Protein AF-A0A968Q6Y0-F1 (afdb_monomer_lite)

Structure (mmCIF, N/CA/C/O backbone):
data_AF-A0A968Q6Y0-F1
#
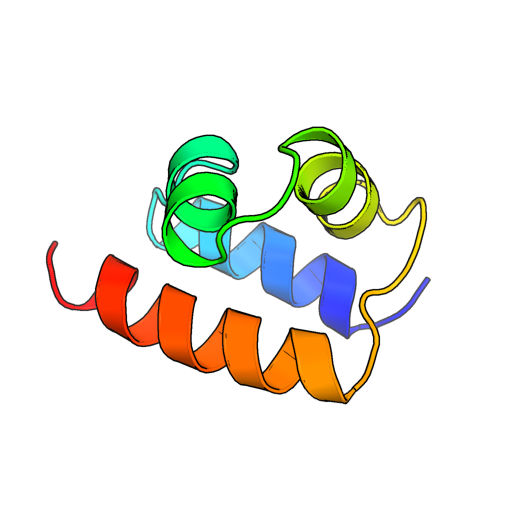_entry.id   AF-A0A968Q6Y0-F1
#
loop_
_atom_site.group_PDB
_atom_site.id
_atom_site.type_symbol
_atom_site.label_atom_id
_atom_site.label_alt_id
_atom_site.label_comp_id
_atom_site.label_asym_id
_atom_site.label_entity_id
_atom_site.label_seq_id
_atom_site.pdbx_PDB_ins_code
_atom_site.Cartn_x
_atom_site.Cartn_y
_atom_site.Cartn_z
_atom_site.occupancy
_atom_site.B_iso_or_equiv
_atom_site.auth_seq_id
_atom_site.auth_comp_id
_atom_site.auth_asym_id
_atom_site.auth_atom_id
_atom_site.pdbx_PDB_model_num
ATOM 1 N N . MET A 1 1 ? -0.965 11.722 -15.070 1.00 61.47 1 MET A N 1
ATOM 2 C CA . MET A 1 1 ? -1.006 10.680 -14.025 1.00 61.47 1 MET A CA 1
ATOM 3 C C . MET A 1 1 ? -2.400 10.075 -14.012 1.00 61.47 1 MET A C 1
ATOM 5 O O . MET A 1 1 ? -3.349 10.778 -14.357 1.00 61.47 1 MET A O 1
ATOM 9 N N . GLY A 1 2 ? -2.513 8.764 -13.796 1.00 78.56 2 GLY A N 1
ATOM 10 C CA . GLY A 1 2 ? -3.748 8.022 -14.049 1.00 78.56 2 GLY A CA 1
ATOM 11 C C . GLY A 1 2 ? -4.827 8.229 -12.983 1.00 78.56 2 GLY A C 1
ATOM 12 O O . GLY A 1 2 ? -4.541 8.367 -11.796 1.00 78.56 2 GLY A O 1
ATOM 13 N N . LYS A 1 3 ? -6.100 8.146 -13.396 1.00 86.12 3 LYS A N 1
ATOM 14 C CA . LYS A 1 3 ? -7.285 8.164 -12.512 1.00 86.12 3 LYS A CA 1
ATOM 15 C C . LYS A 1 3 ? -7.180 7.165 -11.343 1.00 86.12 3 LYS A C 1
ATOM 17 O O . LYS A 1 3 ? -7.758 7.392 -10.286 1.00 86.12 3 LYS A O 1
ATOM 22 N N . ALA A 1 4 ? -6.435 6.073 -11.520 1.00 85.56 4 ALA A N 1
ATOM 23 C CA . ALA A 1 4 ? -6.242 5.038 -10.509 1.00 85.56 4 ALA A CA 1
ATOM 24 C C . ALA A 1 4 ? -5.476 5.529 -9.267 1.00 85.56 4 ALA A C 1
ATOM 26 O O . ALA A 1 4 ? -5.902 5.240 -8.152 1.00 85.56 4 ALA A O 1
ATOM 27 N N . ALA A 1 5 ? -4.396 6.296 -9.441 1.00 88.44 5 ALA A N 1
ATOM 28 C CA . ALA A 1 5 ? -3.592 6.813 -8.332 1.00 88.44 5 ALA A CA 1
ATOM 29 C C . ALA A 1 5 ? -4.393 7.793 -7.454 1.00 88.44 5 ALA A C 1
ATOM 31 O O . ALA A 1 5 ? -4.410 7.678 -6.227 1.00 88.44 5 ALA A O 1
ATOM 32 N N . GLN A 1 6 ? -5.157 8.682 -8.095 1.00 90.44 6 GLN A N 1
ATOM 33 C CA . GLN A 1 6 ? -6.057 9.621 -7.418 1.00 90.44 6 GLN A CA 1
ATOM 34 C C . GLN A 1 6 ? -7.149 8.900 -6.618 1.00 90.44 6 GLN A C 1
ATOM 36 O O . GLN A 1 6 ? -7.403 9.231 -5.459 1.00 90.44 6 GLN A O 1
ATOM 41 N N . VAL A 1 7 ? -7.775 7.879 -7.216 1.00 92.44 7 VAL A N 1
ATOM 42 C CA . VAL A 1 7 ? -8.794 7.066 -6.539 1.00 92.44 7 VAL A CA 1
ATOM 43 C C . VAL A 1 7 ? -8.189 6.291 -5.371 1.00 92.44 7 VAL A C 1
ATOM 45 O O . VAL A 1 7 ? -8.788 6.270 -4.299 1.00 92.44 7 VAL A O 1
ATOM 48 N N . LEU A 1 8 ? -7.004 5.696 -5.537 1.00 93.94 8 LEU A N 1
ATOM 49 C CA . LEU A 1 8 ? -6.317 4.981 -4.460 1.00 93.94 8 LEU A CA 1
ATOM 50 C C . LEU A 1 8 ? -6.085 5.897 -3.257 1.00 93.94 8 LEU A C 1
ATOM 52 O O . LEU A 1 8 ? -6.460 5.537 -2.143 1.00 93.94 8 LEU A O 1
ATOM 56 N N . LYS A 1 9 ? -5.532 7.094 -3.485 1.00 94.62 9 LYS A N 1
ATOM 57 C CA . LYS A 1 9 ? -5.334 8.088 -2.426 1.00 94.62 9 LYS A CA 1
ATOM 58 C C . LYS A 1 9 ? -6.648 8.412 -1.709 1.00 94.62 9 LYS A C 1
ATOM 60 O O . LYS A 1 9 ? -6.707 8.313 -0.486 1.00 94.62 9 LYS A O 1
ATOM 65 N N . HIS A 1 10 ? -7.707 8.706 -2.465 1.00 94.62 10 HIS A N 1
ATOM 66 C CA . HIS A 1 10 ? -9.015 9.027 -1.896 1.00 94.62 10 HIS A CA 1
ATOM 67 C C . HIS A 1 10 ? -9.601 7.879 -1.060 1.00 94.62 10 HIS A C 1
ATOM 69 O O . HIS A 1 10 ? -10.173 8.116 0.000 1.00 94.62 10 HIS A O 1
ATOM 75 N N . VAL A 1 11 ? -9.453 6.627 -1.504 1.00 94.38 11 VAL A N 1
ATOM 76 C CA . VAL A 1 11 ? -9.933 5.452 -0.761 1.00 94.38 11 VAL A CA 1
ATOM 77 C C . VAL A 1 11 ? -9.143 5.261 0.535 1.00 94.38 11 VAL A C 1
ATOM 79 O O . VAL A 1 11 ? -9.751 5.040 1.580 1.00 94.38 11 VAL A O 1
ATOM 82 N N . LEU A 1 12 ? -7.814 5.387 0.501 1.00 95.31 12 LEU A N 1
ATOM 83 C CA . LEU A 1 12 ? -6.990 5.282 1.710 1.00 95.31 12 LEU A CA 1
ATOM 84 C C . LEU A 1 12 ? -7.376 6.337 2.755 1.00 95.31 12 LEU A C 1
ATOM 86 O O . LEU A 1 12 ? -7.546 6.004 3.925 1.00 95.31 12 LEU A O 1
ATOM 90 N N . GLU A 1 13 ? -7.573 7.584 2.324 1.00 95.06 13 GLU A N 1
ATOM 91 C CA . GLU A 1 13 ? -8.003 8.684 3.192 1.00 95.06 13 GLU A CA 1
ATOM 92 C C . GLU A 1 13 ? -9.416 8.453 3.746 1.00 95.06 13 GLU A C 1
ATOM 94 O O . GLU A 1 13 ? -9.625 8.551 4.954 1.00 95.06 13 GLU A O 1
ATOM 99 N N . LYS A 1 14 ? -10.375 8.088 2.88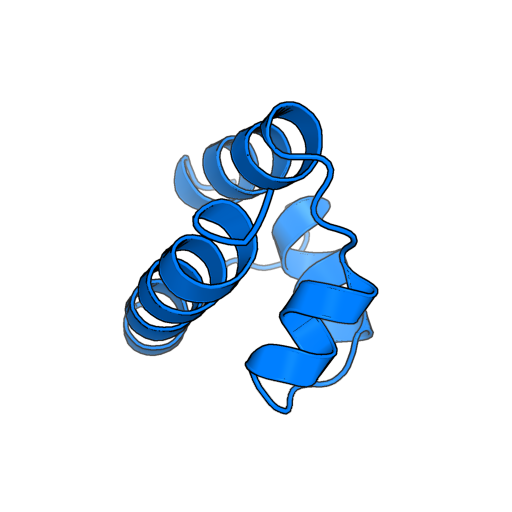4 1.00 94.88 14 LYS A N 1
ATOM 100 C CA . LYS A 1 14 ? -11.788 7.901 3.249 1.00 94.88 14 LYS A CA 1
ATOM 101 C C . LYS A 1 14 ? -12.011 6.777 4.260 1.00 94.88 14 LYS A C 1
ATOM 103 O O . LYS A 1 14 ? -12.893 6.896 5.103 1.00 94.88 14 LYS A O 1
ATOM 108 N N . TYR A 1 15 ? -11.256 5.687 4.151 1.00 93.62 15 TYR A N 1
ATOM 109 C CA . TYR A 1 15 ? -11.396 4.515 5.022 1.00 93.62 15 TYR A CA 1
ATOM 110 C C . TYR A 1 15 ? -10.306 4.437 6.099 1.00 93.62 15 TYR A C 1
ATOM 112 O O . TYR A 1 15 ? -10.151 3.398 6.732 1.00 93.62 15 TYR A O 1
ATOM 120 N N . HIS A 1 16 ? -9.531 5.511 6.299 1.00 94.25 16 HIS A N 1
ATOM 121 C CA . HIS A 1 16 ? -8.435 5.573 7.273 1.00 94.25 16 HIS A CA 1
ATOM 122 C C . HIS A 1 16 ? -7.419 4.419 7.149 1.00 94.25 16 HIS A C 1
ATOM 124 O O . HIS A 1 16 ? -6.795 3.997 8.125 1.00 94.25 16 HIS A O 1
ATOM 130 N N . VAL A 1 17 ? -7.215 3.914 5.928 1.00 95.38 17 VAL A N 1
ATOM 131 C CA . VAL A 1 17 ? -6.258 2.841 5.650 1.00 95.38 17 VAL A CA 1
ATOM 132 C C . VAL A 1 17 ? -4.875 3.452 5.472 1.00 95.38 17 VAL A C 1
ATOM 134 O O . VAL A 1 17 ? -4.628 4.244 4.564 1.00 95.38 17 VAL A O 1
ATOM 137 N N . SER A 1 18 ? -3.932 3.058 6.327 1.00 96.12 18 SER A N 1
ATOM 138 C CA . SER A 1 18 ? -2.553 3.528 6.202 1.00 96.12 18 SER A CA 1
ATOM 139 C C . SER A 1 18 ? -1.844 2.894 4.996 1.00 96.12 18 SER A C 1
ATOM 141 O O . SER A 1 18 ? -2.055 1.720 4.677 1.00 96.12 18 SER A O 1
ATOM 143 N N . GLN A 1 19 ? -0.921 3.635 4.368 1.00 97.00 19 GLN A N 1
ATOM 144 C CA . GLN A 1 19 ? -0.051 3.089 3.312 1.00 97.00 19 GLN A CA 1
ATOM 145 C C . GLN A 1 19 ? 0.756 1.872 3.803 1.00 97.00 19 GLN A C 1
ATOM 147 O O . GLN A 1 19 ? 1.046 0.968 3.024 1.00 97.00 19 GLN A O 1
ATOM 152 N N . TYR A 1 20 ? 1.104 1.829 5.097 1.00 97.38 20 TYR A N 1
ATOM 153 C CA . TYR A 1 20 ? 1.789 0.687 5.702 1.00 97.38 20 TYR A CA 1
ATOM 154 C C . TYR A 1 20 ? 0.901 -0.557 5.764 1.00 97.38 20 TYR A C 1
ATOM 156 O O . TYR A 1 20 ? 1.363 -1.634 5.402 1.00 97.38 20 TYR A O 1
ATOM 164 N N . SER A 1 21 ? -0.356 -0.413 6.191 1.00 96.81 21 SER A N 1
ATOM 165 C CA . SER A 1 21 ? -1.309 -1.525 6.256 1.00 96.81 21 SER A CA 1
ATOM 166 C C . SER A 1 21 ? -1.523 -2.129 4.870 1.00 96.81 21 SER A C 1
ATOM 168 O O . SER A 1 21 ? -1.418 -3.340 4.718 1.00 96.81 21 SER A O 1
ATOM 170 N N . LEU A 1 22 ? -1.715 -1.285 3.848 1.00 97.19 22 LEU A N 1
ATOM 171 C CA . LEU A 1 22 ? -1.842 -1.747 2.466 1.00 97.19 22 LEU A CA 1
ATOM 172 C C . LEU A 1 22 ? -0.575 -2.471 1.982 1.00 97.19 22 LEU A C 1
A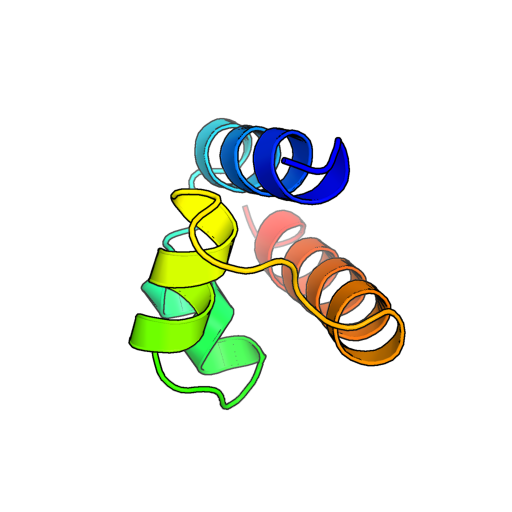TOM 174 O O . LEU A 1 22 ? -0.675 -3.557 1.422 1.00 97.19 22 LEU A O 1
ATOM 178 N N . ALA A 1 23 ? 0.610 -1.902 2.232 1.00 98.06 23 ALA A N 1
ATOM 179 C CA . ALA A 1 23 ? 1.884 -2.518 1.855 1.00 98.06 23 ALA A CA 1
ATOM 180 C C . ALA A 1 23 ? 2.076 -3.893 2.513 1.00 98.06 23 ALA A C 1
ATOM 182 O O . ALA A 1 23 ? 2.448 -4.852 1.844 1.00 98.06 23 ALA A O 1
ATOM 183 N N . LYS A 1 24 ? 1.756 -3.997 3.810 1.00 98.00 24 LYS A N 1
ATOM 184 C CA . LYS A 1 24 ? 1.834 -5.244 4.576 1.00 98.00 24 LYS A CA 1
ATOM 185 C C . LYS A 1 24 ? 0.867 -6.302 4.040 1.00 98.00 24 LYS A C 1
ATOM 187 O O . LYS A 1 24 ? 1.258 -7.453 3.924 1.00 98.00 24 LYS A O 1
ATOM 192 N N . THR A 1 25 ? -0.368 -5.925 3.708 1.00 97.06 25 THR A N 1
ATOM 193 C CA . THR A 1 25 ? -1.376 -6.852 3.161 1.00 97.06 25 THR A CA 1
ATOM 194 C C . THR A 1 25 ? -1.046 -7.320 1.744 1.00 97.06 25 THR A C 1
ATOM 196 O O . THR A 1 25 ? -1.393 -8.439 1.388 1.00 97.06 25 THR A O 1
ATOM 199 N N . LEU A 1 26 ? -0.387 -6.483 0.941 1.00 97.00 26 LEU A N 1
ATOM 200 C CA . LEU A 1 26 ? 0.048 -6.825 -0.417 1.00 97.00 26 LEU A CA 1
ATOM 201 C C . LEU A 1 26 ? 1.419 -7.516 -0.468 1.00 97.00 26 LEU A C 1
ATOM 203 O O . LEU A 1 26 ? 1.854 -7.872 -1.557 1.00 97.00 26 LEU A O 1
ATOM 207 N N . GLU A 1 27 ? 2.113 -7.648 0.667 1.00 97.44 27 GLU A N 1
ATOM 208 C CA . GLU A 1 27 ? 3.493 -8.153 0.747 1.00 97.44 27 GLU A CA 1
ATOM 209 C C . GLU A 1 27 ? 4.469 -7.402 -0.181 1.00 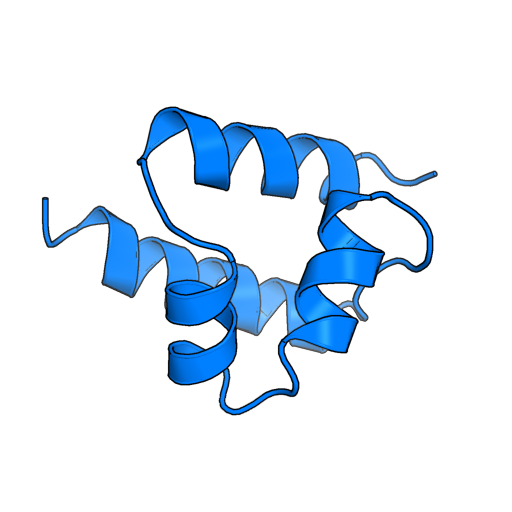97.44 27 GLU A C 1
ATOM 211 O O . GLU A 1 27 ? 5.362 -7.976 -0.801 1.00 97.44 27 GLU A O 1
ATOM 216 N N . VAL A 1 28 ? 4.312 -6.076 -0.265 1.00 97.06 28 VAL A N 1
ATOM 217 C CA . VAL A 1 28 ? 5.182 -5.194 -1.057 1.00 97.06 28 VAL A CA 1
ATOM 218 C C . VAL A 1 28 ? 5.898 -4.171 -0.187 1.00 97.06 28 VAL A C 1
ATOM 220 O O . VAL A 1 28 ? 5.444 -3.787 0.891 1.00 97.06 28 VAL A O 1
ATOM 223 N N . GLU A 1 29 ? 6.997 -3.637 -0.713 1.00 97.62 29 GLU A N 1
ATOM 224 C CA . GLU A 1 29 ? 7.694 -2.512 -0.100 1.00 97.62 29 GLU A CA 1
ATOM 225 C C . GLU A 1 29 ? 6.789 -1.280 0.039 1.00 97.62 29 GLU A C 1
ATOM 227 O O . GLU A 1 29 ? 6.106 -0.864 -0.904 1.00 97.62 29 GLU A O 1
ATOM 232 N N . ARG A 1 30 ? 6.851 -0.612 1.198 1.00 96.75 30 ARG A N 1
ATOM 233 C CA . ARG A 1 30 ? 6.080 0.620 1.464 1.00 96.75 30 ARG A CA 1
ATOM 234 C C . ARG A 1 30 ? 6.385 1.726 0.448 1.00 96.75 30 ARG A C 1
ATOM 236 O O . ARG A 1 30 ? 5.516 2.537 0.135 1.00 96.75 30 ARG A O 1
ATOM 243 N N . THR A 1 31 ? 7.603 1.747 -0.095 1.00 97.69 31 THR A N 1
ATOM 244 C CA . THR A 1 31 ? 8.028 2.699 -1.132 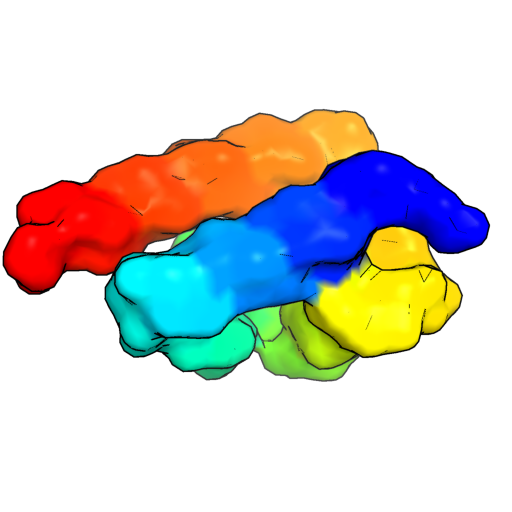1.00 97.69 31 THR A CA 1
ATOM 245 C C . THR A 1 31 ? 7.249 2.539 -2.440 1.00 97.69 31 THR A C 1
ATOM 247 O O . THR A 1 31 ? 7.055 3.531 -3.142 1.00 97.69 31 THR A O 1
ATOM 250 N N . ASN A 1 32 ? 6.745 1.341 -2.758 1.00 96.81 32 ASN A N 1
ATOM 251 C CA . ASN A 1 32 ? 5.870 1.134 -3.913 1.00 96.81 32 ASN A CA 1
ATOM 252 C C . ASN A 1 32 ? 4.515 1.812 -3.697 1.00 96.81 32 ASN A C 1
ATOM 254 O O . ASN A 1 32 ? 4.091 2.598 -4.542 1.00 96.81 32 ASN A O 1
ATOM 258 N N . VAL A 1 33 ? 3.894 1.595 -2.533 1.00 97.00 33 VAL A N 1
ATOM 259 C CA . VAL A 1 33 ? 2.618 2.238 -2.175 1.00 97.00 33 VAL A CA 1
ATOM 260 C C . VAL A 1 33 ? 2.754 3.758 -2.152 1.00 97.00 33 VAL A C 1
ATOM 262 O O . VAL A 1 33 ? 1.905 4.455 -2.703 1.00 97.00 33 VAL A O 1
ATOM 265 N N . TYR A 1 34 ? 3.853 4.275 -1.597 1.00 97.19 34 TYR A N 1
ATOM 266 C CA . TYR A 1 34 ? 4.159 5.704 -1.628 1.00 97.19 34 TYR A CA 1
ATOM 267 C C . TYR A 1 34 ? 4.182 6.243 -3.066 1.00 97.19 34 TYR A C 1
ATOM 269 O O . TYR A 1 34 ? 3.510 7.226 -3.371 1.00 97.19 34 TYR A O 1
ATOM 277 N N . ARG A 1 35 ? 4.892 5.575 -3.983 1.00 96.12 35 ARG A N 1
ATOM 278 C CA . ARG A 1 35 ? 4.955 6.000 -5.390 1.00 96.12 35 ARG A CA 1
ATOM 279 C C . ARG A 1 35 ? 3.588 5.982 -6.073 1.00 96.12 35 ARG A C 1
ATOM 281 O O . ARG A 1 35 ? 3.335 6.872 -6.876 1.00 96.12 35 ARG A O 1
ATOM 288 N N . TRP A 1 36 ? 2.719 5.022 -5.750 1.00 95.69 36 TRP A N 1
ATOM 289 C CA . TRP A 1 36 ? 1.357 4.968 -6.293 1.00 95.69 36 TRP A CA 1
ATOM 290 C C . TRP A 1 36 ? 0.485 6.108 -5.760 1.00 95.69 36 TRP A C 1
ATOM 292 O O . TRP A 1 36 ? -0.175 6.792 -6.533 1.00 95.69 36 TRP A O 1
ATOM 302 N N . VAL A 1 37 ? 0.503 6.351 -4.447 1.00 95.38 37 VAL A N 1
ATOM 303 C CA . VAL A 1 37 ? -0.330 7.378 -3.790 1.00 95.38 37 VAL A CA 1
ATOM 304 C C . VAL A 1 37 ? 0.113 8.799 -4.140 1.00 95.38 37 VAL A C 1
ATOM 306 O O . VAL A 1 37 ? -0.720 9.697 -4.245 1.00 95.38 37 VAL A O 1
ATOM 309 N N . HIS A 1 38 ? 1.415 9.007 -4.334 1.00 95.00 38 HIS A N 1
ATOM 310 C CA . HIS A 1 38 ? 1.994 10.285 -4.755 1.00 95.00 38 HIS A CA 1
ATOM 311 C C . HIS A 1 38 ? 2.149 10.393 -6.275 1.00 95.00 38 HIS A C 1
ATOM 313 O O . HIS A 1 38 ? 2.903 11.231 -6.762 1.00 95.00 38 HIS A O 1
ATOM 319 N N . GLU A 1 39 ? 1.446 9.528 -7.009 1.00 93.38 39 GLU A N 1
ATOM 320 C CA . GLU A 1 39 ? 1.330 9.519 -8.466 1.00 93.38 39 GLU A CA 1
ATOM 321 C C . GLU A 1 39 ? 2.665 9.369 -9.236 1.00 93.38 39 GLU A C 1
ATOM 323 O O . GLU A 1 39 ? 2.681 9.395 -10.459 1.00 93.38 39 GLU A O 1
ATOM 328 N N . MET A 1 40 ? 3.792 9.127 -8.558 1.00 94.12 40 MET A N 1
ATOM 329 C CA . MET A 1 40 ? 5.135 9.001 -9.147 1.00 94.12 40 MET A CA 1
ATOM 330 C C . MET A 1 40 ? 5.271 7.816 -10.112 1.00 94.12 40 MET A C 1
ATOM 332 O O . MET A 1 40 ? 6.135 7.819 -10.990 1.00 94.12 40 MET A O 1
ATOM 336 N N . ARG A 1 41 ? 4.464 6.771 -9.916 1.00 90.50 41 ARG A N 1
ATOM 337 C CA . ARG A 1 41 ? 4.392 5.585 -10.774 1.00 90.50 41 ARG A CA 1
ATOM 338 C C . ARG A 1 41 ? 3.013 4.966 -10.626 1.00 90.50 41 ARG A C 1
ATOM 340 O O . ARG A 1 41 ? 2.548 4.825 -9.503 1.00 90.50 41 ARG A O 1
ATOM 347 N N . ASP A 1 42 ? 2.405 4.533 -11.723 1.00 88.38 42 ASP A N 1
ATOM 348 C CA . ASP A 1 42 ? 1.160 3.770 -11.649 1.00 88.38 42 ASP A CA 1
ATOM 349 C C . ASP A 1 42 ? 1.438 2.287 -11.303 1.00 88.38 42 ASP A C 1
ATOM 351 O O . ASP A 1 42 ? 2.449 1.721 -11.748 1.00 88.38 42 ASP A O 1
ATOM 355 N N . PRO A 1 43 ? 0.576 1.633 -10.503 1.00 91.06 43 PRO A N 1
ATOM 356 C CA . PRO A 1 43 ? 0.589 0.178 -10.351 1.00 91.06 43 PRO A CA 1
ATOM 357 C C . PRO A 1 43 ? 0.251 -0.514 -11.683 1.00 91.06 43 PRO A C 1
ATOM 359 O O . PRO A 1 43 ? -0.417 0.057 -12.546 1.00 91.06 43 PRO A O 1
ATOM 362 N N . THR A 1 44 ? 0.695 -1.761 -11.859 1.00 92.06 44 THR A N 1
ATOM 363 C CA . THR A 1 44 ? 0.300 -2.565 -13.029 1.00 92.06 44 THR A CA 1
ATOM 364 C C . THR A 1 44 ? -1.176 -2.972 -12.933 1.00 92.06 44 THR A C 1
ATOM 366 O O . THR A 1 44 ? -1.786 -2.893 -11.866 1.00 92.06 44 THR A O 1
ATOM 369 N N . ALA A 1 45 ? -1.763 -3.441 -14.040 1.00 90.75 45 ALA A N 1
ATOM 370 C CA . ALA A 1 45 ? -3.146 -3.929 -14.049 1.00 90.75 45 ALA A CA 1
ATOM 371 C C . ALA A 1 45 ? -3.372 -5.106 -13.079 1.00 90.75 45 ALA A C 1
ATOM 373 O O . ALA A 1 45 ? -4.402 -5.165 -12.412 1.00 90.75 45 ALA A O 1
ATOM 374 N N . GLU A 1 46 ? -2.394 -6.006 -12.960 1.00 93.56 46 GLU A N 1
ATOM 375 C CA . GLU A 1 46 ? -2.416 -7.111 -11.997 1.00 93.56 46 GLU A CA 1
ATOM 376 C C . GLU A 1 46 ? -2.372 -6.589 -10.556 1.00 93.56 46 GLU A C 1
ATOM 378 O O . GLU A 1 46 ? -3.255 -6.893 -9.756 1.00 93.56 46 GLU A O 1
ATOM 383 N N . THR A 1 47 ? -1.434 -5.684 -10.256 1.00 94.75 47 THR A N 1
ATOM 384 C CA . THR A 1 47 ? -1.336 -5.064 -8.929 1.00 94.75 47 THR A CA 1
ATOM 385 C C . THR A 1 47 ? -2.599 -4.2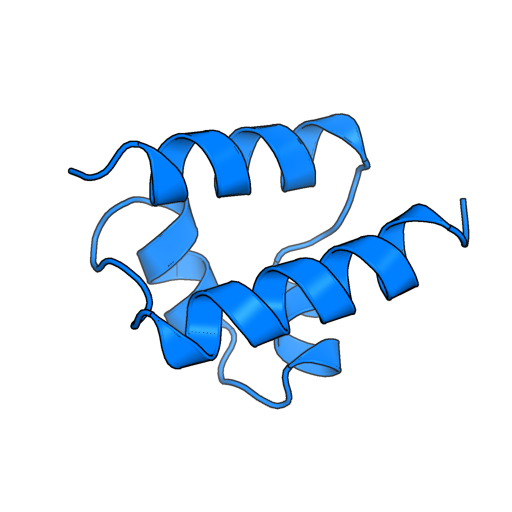81 -8.560 1.00 94.75 47 THR A C 1
ATOM 387 O O . THR A 1 47 ? -2.980 -4.256 -7.394 1.00 94.75 47 THR A O 1
ATOM 390 N N . LEU A 1 48 ? -3.296 -3.670 -9.524 1.00 92.94 48 LEU A N 1
ATOM 391 C CA . LEU A 1 48 ? -4.581 -3.010 -9.270 1.00 92.94 48 LEU A CA 1
ATOM 392 C C . LEU A 1 48 ? -5.655 -3.983 -8.772 1.00 92.94 48 LEU A C 1
ATOM 394 O O . LEU A 1 48 ? -6.418 -3.624 -7.872 1.00 92.94 48 LEU A O 1
ATOM 398 N N . LEU A 1 49 ? -5.715 -5.204 -9.313 1.00 94.75 49 LEU A N 1
ATOM 399 C CA . LEU A 1 49 ? -6.652 -6.222 -8.832 1.00 94.75 49 LEU A CA 1
ATOM 400 C C . LEU A 1 49 ? -6.349 -6.603 -7.383 1.00 94.75 49 LEU A C 1
ATOM 402 O O . LEU A 1 49 ? -7.273 -6.719 -6.574 1.00 94.75 49 LEU A O 1
ATOM 406 N N . ASP A 1 50 ? -5.073 -6.744 -7.037 1.00 96.94 50 ASP A N 1
ATOM 407 C CA . ASP A 1 50 ? -4.668 -7.093 -5.677 1.00 96.94 50 ASP A CA 1
ATOM 408 C C . ASP A 1 50 ? -4.880 -5.939 -4.699 1.00 96.94 50 ASP A C 1
ATOM 410 O O . ASP A 1 50 ? -5.391 -6.166 -3.603 1.00 96.94 50 ASP A O 1
ATOM 414 N N . ILE A 1 51 ? -4.633 -4.691 -5.115 1.00 95.69 51 ILE A N 1
ATOM 415 C CA . ILE A 1 51 ? -4.992 -3.491 -4.346 1.00 95.69 51 ILE A CA 1
ATOM 416 C C . ILE A 1 51 ? -6.488 -3.502 -4.017 1.00 95.69 51 ILE A C 1
ATOM 418 O O . ILE A 1 51 ? -6.858 -3.288 -2.867 1.00 95.69 51 ILE A O 1
ATOM 422 N N . VAL A 1 52 ? -7.366 -3.790 -4.985 1.00 94.75 52 VAL A N 1
ATOM 423 C CA . VAL A 1 52 ? -8.817 -3.839 -4.736 1.00 94.75 52 VAL A CA 1
ATOM 424 C C . VAL A 1 52 ? -9.182 -4.942 -3.737 1.00 94.75 52 VAL A C 1
ATOM 426 O O . VAL A 1 52 ? -10.009 -4.705 -2.855 1.00 94.75 52 VAL A O 1
ATOM 429 N N . LYS A 1 53 ? -8.577 -6.132 -3.835 1.00 95.69 53 LYS A N 1
ATOM 430 C CA . LYS A 1 53 ? -8.804 -7.225 -2.869 1.00 95.69 53 LYS A CA 1
ATOM 431 C C . LYS A 1 53 ? -8.320 -6.841 -1.468 1.00 95.69 53 LYS A C 1
ATOM 433 O O . LYS A 1 53 ? -9.068 -7.002 -0.507 1.00 95.69 53 LYS A O 1
ATOM 438 N N . ALA A 1 54 ? -7.113 -6.287 -1.362 1.00 96.19 54 ALA A N 1
ATOM 439 C CA . ALA A 1 54 ? -6.525 -5.850 -0.100 1.00 96.19 54 ALA A CA 1
ATOM 440 C C . ALA A 1 54 ? -7.349 -4.733 0.548 1.00 96.19 54 ALA A C 1
ATOM 442 O O . ALA A 1 54 ? -7.636 -4.793 1.739 1.00 96.19 54 ALA A O 1
ATOM 443 N N . LEU A 1 55 ? -7.800 -3.750 -0.235 1.00 94.50 55 LEU A N 1
ATOM 444 C CA . LEU A 1 55 ? -8.659 -2.678 0.259 1.00 94.50 55 LEU A CA 1
ATOM 445 C C . LEU A 1 55 ? -10.005 -3.210 0.743 1.00 94.50 55 LEU A C 1
ATOM 447 O O . LEU A 1 55 ? -10.441 -2.783 1.801 1.00 94.50 55 LEU A O 1
ATOM 451 N N . LYS A 1 56 ? -10.632 -4.166 0.041 1.00 92.81 56 LYS A N 1
ATOM 452 C CA . LYS A 1 56 ? -11.862 -4.821 0.523 1.00 92.81 56 LYS A CA 1
ATOM 453 C C . LYS A 1 56 ? -11.647 -5.552 1.846 1.00 92.81 56 LYS A C 1
ATOM 455 O O . LYS A 1 56 ? -12.518 -5.496 2.701 1.00 92.81 56 LYS A O 1
ATOM 460 N N . PHE A 1 57 ? -10.509 -6.223 2.010 1.00 93.69 57 PHE A N 1
ATOM 461 C CA . PHE A 1 57 ? -10.157 -6.895 3.260 1.00 93.69 57 PHE A CA 1
ATOM 462 C C . PHE A 1 57 ? -9.931 -5.894 4.405 1.00 93.69 57 PHE A C 1
ATOM 464 O O . PHE A 1 57 ? -10.419 -6.100 5.511 1.00 93.69 57 PHE A O 1
ATOM 471 N N . LEU A 1 58 ? -9.234 -4.787 4.130 1.00 91.50 58 LEU A N 1
ATOM 472 C CA . LEU A 1 58 ? -8.905 -3.759 5.120 1.00 91.50 58 LEU A CA 1
ATOM 473 C C . LEU A 1 58 ? -10.097 -2.859 5.480 1.00 91.50 58 LEU A C 1
ATOM 475 O O . LEU A 1 58 ? -10.185 -2.418 6.621 1.00 91.50 58 LEU A O 1
ATOM 479 N N . SER A 1 59 ? -11.004 -2.583 4.537 1.00 79.06 59 SER A N 1
ATOM 480 C CA . SER A 1 59 ? -12.146 -1.684 4.747 1.00 79.06 59 SER A CA 1
ATOM 481 C C . SER A 1 59 ? -13.379 -2.358 5.352 1.00 79.06 59 SER A C 1
ATOM 483 O O . SER A 1 59 ? -14.243 -1.649 5.851 1.00 79.06 59 SER A O 1
ATOM 485 N N . TYR A 1 60 ? -13.478 -3.693 5.328 1.00 63.81 60 TYR A N 1
ATOM 486 C CA . TYR A 1 60 ? -14.555 -4.445 5.998 1.00 63.81 60 TYR A CA 1
ATOM 487 C C . TYR A 1 60 ? -14.293 -4.710 7.490 1.00 63.81 60 TYR A C 1
ATOM 489 O O . TYR A 1 60 ? -15.158 -5.254 8.171 1.00 63.81 60 TYR A O 1
ATOM 497 N N . LEU A 1 61 ? -13.105 -4.367 7.993 1.00 51.34 61 LEU A N 1
ATOM 498 C CA . LEU A 1 61 ? -12.699 -4.579 9.387 1.00 51.34 61 LEU A CA 1
ATOM 499 C C . LEU A 1 61 ? -12.807 -3.312 10.257 1.00 51.34 61 LEU A C 1
ATOM 501 O O . LEU A 1 61 ? -12.231 -3.281 11.345 1.00 51.34 61 LEU A O 1
ATOM 505 N N . VAL A 1 62 ? -13.531 -2.285 9.796 1.00 44.31 62 VAL A N 1
ATOM 506 C CA . VAL A 1 62 ? -13.782 -1.031 10.532 1.00 44.31 62 VAL A CA 1
ATOM 507 C C . VAL A 1 62 ? -15.275 -0.753 10.611 1.00 44.31 62 VAL A C 1
ATOM 509 O O . VAL A 1 62 ? -15.937 -0.839 9.553 1.00 44.31 62 VAL A O 1
#

Foldseek 3Di:
DDPLLVVLLVLCVVQVPDLVQLCVQLVHDSVVSVCSNVVVDPDDPVVSVSSVVSSVVSSVVD

Sequence (62 aa):
MGKAAQVLKHVLEKYHVSQYSLAKTLEVERTNVYRWVHEMRDPTAETLLDIVKALKFLSYLV

Radius of gyration: 10.39 Å; chains: 1; bounding box: 23×19×25 Å

Secondary structure (DSSP, 8-state):
--HHHHHHHHHHHHTT--HHHHHHHTT--HHHHHHHHTTSSPPPHHHHHHHHHHHHHHHTT-

pLDDT: mean 91.45, std 10.46, range [44.31, 98.06]